Protein AF-A0A444U4G8-F1 (afdb_monomer)

InterPro domains:
  IPR006722 Trafficking protein particle complex subunit 2 [PF04628] (7-70)
  IPR006722 Trafficking protein particle complex subunit 2 [PTHR12403] (1-70)
  IPR011012 Longin-like domain superfamily [SSF64356] (3-70)

Organism: Acipenser ruthenus (NCBI:txid7906)

Sequence (74 aa):
MAVCIAVIAKENYPLYIRSIPTENELKFHYTVHTSLDVVEEKISAVGKALVDQRELYLGLLYPTEDYKVYPTAN

Structure (mmCIF, N/CA/C/O backbone):
data_AF-A0A444U4G8-F1
#
_entry.id   AF-A0A444U4G8-F1
#
loop_
_atom_site.group_PDB
_atom_site.id
_atom_site.type_symbol
_atom_site.label_atom_id
_atom_site.label_alt_id
_atom_site.label_comp_id
_atom_site.label_asym_id
_atom_site.label_entity_id
_atom_site.label_seq_id
_atom_site.pdbx_PDB_ins_code
_atom_site.Cartn_x
_atom_site.Cartn_y
_atom_site.Cartn_z
_atom_site.occupancy
_atom_site.B_iso_or_equiv
_atom_site.auth_seq_id
_atom_site.auth_comp_id
_atom_site.auth_asym_id
_atom_site.auth_atom_id
_atom_site.pdbx_PDB_model_num
ATOM 1 N N . MET A 1 1 ? -13.472 -9.777 1.410 1.00 73.88 1 MET A N 1
ATOM 2 C CA . MET A 1 1 ? -14.007 -8.591 0.708 1.00 73.88 1 MET A CA 1
ATOM 3 C C . MET A 1 1 ? -12.885 -7.572 0.621 1.00 73.88 1 MET A C 1
ATOM 5 O O . MET A 1 1 ? -12.242 -7.351 1.640 1.00 73.88 1 MET A O 1
ATOM 9 N N . ALA A 1 2 ? -12.580 -7.039 -0.564 1.00 79.44 2 ALA A N 1
ATOM 10 C CA . ALA A 1 2 ? -11.572 -5.985 -0.697 1.00 79.44 2 ALA A CA 1
ATOM 11 C C . ALA A 1 2 ? -12.185 -4.646 -0.266 1.00 79.44 2 ALA A C 1
ATOM 13 O O . ALA A 1 2 ? -13.250 -4.281 -0.757 1.00 79.44 2 ALA A O 1
ATOM 14 N N . VAL A 1 3 ? -11.526 -3.959 0.668 1.00 87.75 3 VAL A N 1
ATOM 15 C CA . VAL A 1 3 ? -11.997 -2.688 1.252 1.00 87.75 3 VAL A CA 1
ATOM 16 C C . VAL A 1 3 ? -11.279 -1.469 0.676 1.00 87.75 3 VAL A C 1
ATOM 18 O O . VAL A 1 3 ? -11.811 -0.368 0.719 1.00 87.75 3 VAL A O 1
ATOM 21 N N . CYS A 1 4 ? -10.088 -1.657 0.106 1.00 89.06 4 CYS A N 1
ATOM 22 C CA . CYS A 1 4 ? -9.326 -0.621 -0.579 1.00 89.06 4 CYS A CA 1
ATOM 23 C C . CYS A 1 4 ? -8.466 -1.257 -1.674 1.00 89.06 4 CYS A C 1
ATOM 25 O O . CYS A 1 4 ? -7.906 -2.336 -1.474 1.00 89.06 4 CYS A O 1
ATOM 27 N N . ILE A 1 5 ? -8.382 -0.597 -2.825 1.00 90.31 5 ILE A N 1
ATOM 28 C CA 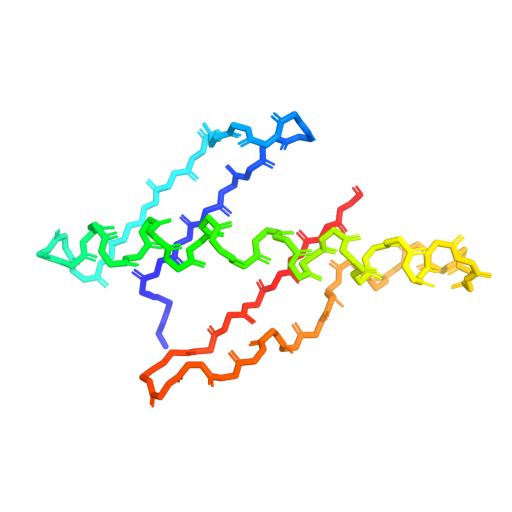. ILE A 1 5 ? -7.487 -0.937 -3.929 1.00 90.31 5 ILE A CA 1
ATOM 29 C C . ILE A 1 5 ? -6.730 0.331 -4.297 1.00 90.31 5 ILE A C 1
ATOM 31 O O . ILE A 1 5 ? -7.348 1.371 -4.527 1.00 90.31 5 ILE A O 1
ATOM 35 N N . ALA A 1 6 ? -5.408 0.224 -4.382 1.00 90.56 6 ALA A N 1
ATOM 36 C CA . ALA A 1 6 ? -4.535 1.303 -4.805 1.00 90.56 6 ALA A CA 1
ATOM 37 C C . ALA A 1 6 ? -3.586 0.819 -5.906 1.00 90.56 6 ALA A C 1
ATOM 39 O O . ALA A 1 6 ? -3.029 -0.273 -5.818 1.00 90.56 6 ALA A O 1
ATOM 40 N N . VAL A 1 7 ? -3.409 1.642 -6.934 1.00 90.19 7 VAL A N 1
ATOM 41 C CA . VAL A 1 7 ? -2.398 1.488 -7.979 1.00 90.19 7 VAL A CA 1
ATOM 42 C C . VAL A 1 7 ? -1.448 2.662 -7.828 1.00 90.19 7 VAL A C 1
ATOM 44 O O . VAL A 1 7 ? -1.862 3.816 -7.953 1.00 90.19 7 VAL A O 1
ATOM 47 N N . ILE A 1 8 ? -0.190 2.364 -7.528 1.00 91.44 8 ILE A N 1
ATOM 48 C CA . ILE A 1 8 ? 0.850 3.354 -7.260 1.00 91.44 8 ILE A CA 1
ATOM 49 C C . ILE A 1 8 ? 1.874 3.288 -8.394 1.00 91.44 8 ILE A C 1
ATOM 51 O O . ILE A 1 8 ? 2.241 2.201 -8.841 1.00 91.44 8 ILE A O 1
ATOM 55 N N . ALA A 1 9 ? 2.281 4.451 -8.898 1.00 89.06 9 ALA A N 1
ATOM 56 C CA . ALA A 1 9 ? 3.330 4.556 -9.900 1.00 89.06 9 ALA A CA 1
ATOM 57 C C . ALA A 1 9 ? 4.702 4.231 -9.298 1.00 89.06 9 ALA A C 1
ATOM 59 O O . ALA A 1 9 ? 4.901 4.297 -8.086 1.00 89.06 9 ALA A O 1
ATOM 60 N N . LYS A 1 10 ? 5.679 3.956 -10.164 1.00 85.00 10 LYS A N 1
ATOM 61 C CA . LYS A 1 10 ? 7.061 3.698 -9.745 1.00 85.00 10 LYS A CA 1
ATOM 62 C C . LYS A 1 10 ? 7.677 4.885 -8.996 1.00 85.00 10 LYS A C 1
ATOM 64 O O . LYS A 1 10 ? 8.525 4.692 -8.137 1.00 85.00 10 LYS A O 1
ATOM 69 N N . GLU A 1 11 ? 7.239 6.104 -9.293 1.00 88.44 11 GLU A N 1
ATOM 70 C CA . GLU A 1 11 ? 7.674 7.326 -8.614 1.00 88.44 11 GLU A CA 1
ATOM 71 C C . GLU A 1 11 ? 6.863 7.626 -7.333 1.00 88.44 11 GLU A C 1
ATOM 73 O O . GLU A 1 11 ? 6.827 8.768 -6.878 1.00 88.44 11 GLU A O 1
ATOM 78 N N . ASN A 1 12 ? 6.196 6.621 -6.750 1.00 86.12 12 ASN A N 1
ATOM 79 C CA . ASN A 1 12 ? 5.466 6.684 -5.476 1.00 86.12 12 ASN A CA 1
ATOM 80 C C . ASN A 1 12 ? 4.270 7.657 -5.422 1.00 86.12 12 ASN A C 1
ATOM 82 O O . ASN A 1 12 ? 3.784 7.981 -4.337 1.00 86.12 12 ASN A O 1
ATOM 86 N N . TYR A 1 13 ? 3.731 8.083 -6.570 1.00 89.06 13 TYR A N 1
ATOM 87 C CA . TYR A 1 13 ? 2.462 8.819 -6.628 1.00 89.06 13 TYR A CA 1
ATOM 88 C C . TYR A 1 13 ? 1.282 7.889 -6.970 1.00 89.06 13 TYR A C 1
ATOM 90 O O . TYR A 1 13 ? 1.442 6.932 -7.734 1.00 89.06 13 TYR A O 1
ATOM 98 N N . PRO A 1 14 ? 0.077 8.135 -6.424 1.00 90.75 14 PRO A N 1
ATOM 99 C CA . PRO A 1 14 ? -1.081 7.292 -6.691 1.00 90.75 14 PRO A CA 1
ATOM 100 C C . PRO A 1 14 ? -1.642 7.528 -8.099 1.00 90.75 14 PRO A C 1
ATOM 102 O O . PRO A 1 14 ? -1.989 8.650 -8.459 1.00 90.75 14 PRO A O 1
ATOM 105 N N . LEU A 1 15 ? -1.781 6.456 -8.882 1.00 91.31 15 LEU A N 1
ATOM 106 C CA . LEU A 1 15 ? -2.494 6.449 -10.167 1.00 91.31 15 LEU A CA 1
ATOM 107 C C . LEU A 1 15 ? -3.993 6.215 -9.973 1.00 91.31 15 LEU A C 1
ATOM 109 O O . LEU A 1 15 ? -4.819 6.731 -10.723 1.00 91.31 15 LEU A O 1
ATOM 113 N N . TYR A 1 16 ? -4.341 5.411 -8.972 1.00 91.75 16 TYR A N 1
ATOM 114 C CA . TYR A 1 16 ? -5.717 5.071 -8.647 1.00 91.75 16 TYR A CA 1
ATOM 115 C C . TYR A 1 16 ? -5.814 4.686 -7.180 1.00 91.75 16 TYR A C 1
ATOM 117 O O . TYR A 1 16 ? -5.017 3.877 -6.716 1.00 91.75 16 TYR A O 1
ATOM 125 N N . ILE A 1 17 ? -6.801 5.209 -6.458 1.00 90.62 17 ILE A N 1
ATOM 126 C CA . ILE A 1 17 ? -7.182 4.688 -5.146 1.00 90.62 17 ILE A CA 1
ATOM 127 C C . ILE A 1 17 ? -8.704 4.641 -5.080 1.00 90.62 17 ILE A C 1
ATOM 129 O O . ILE A 1 17 ? -9.384 5.584 -5.480 1.00 90.62 17 ILE A O 1
ATOM 133 N N . ARG A 1 18 ? -9.245 3.525 -4.595 1.00 89.19 18 ARG A N 1
ATOM 134 C CA . ARG A 1 18 ? -10.670 3.376 -4.312 1.00 89.19 18 ARG A CA 1
ATOM 135 C C . ARG A 1 18 ? -10.864 2.575 -3.040 1.00 89.19 18 ARG A C 1
ATOM 137 O O . ARG A 1 18 ? -10.365 1.456 -2.941 1.00 89.19 18 ARG A O 1
ATOM 144 N N . SER A 1 19 ? -11.648 3.116 -2.114 1.00 89.19 19 SER A N 1
ATOM 145 C CA . SER A 1 19 ? -12.015 2.453 -0.864 1.00 89.19 19 SER A CA 1
ATOM 146 C C . SER A 1 19 ? -13.530 2.339 -0.691 1.00 89.19 19 SER A C 1
ATOM 148 O O . SER A 1 19 ? -14.301 3.128 -1.239 1.00 89.19 19 SER A O 1
ATOM 150 N N . ILE A 1 20 ? -13.967 1.298 0.016 1.00 87.38 20 ILE A N 1
ATOM 151 C CA . ILE A 1 20 ? -15.363 1.042 0.372 1.00 87.38 20 ILE A CA 1
ATOM 152 C C . ILE A 1 20 ? -15.374 0.477 1.803 1.00 87.38 20 ILE A C 1
ATOM 154 O O . ILE A 1 20 ? -14.805 -0.600 2.015 1.00 87.38 20 ILE A O 1
ATOM 158 N N . PRO A 1 21 ? -16.035 1.139 2.775 1.00 81.62 21 PRO A N 1
ATOM 159 C CA . PRO A 1 21 ? -16.795 2.396 2.675 1.00 81.62 21 PRO A CA 1
ATOM 160 C C . PRO A 1 21 ? -15.902 3.653 2.649 1.00 81.62 21 PRO A C 1
ATOM 162 O O . PRO A 1 21 ? -14.796 3.652 3.184 1.00 81.62 21 PRO A O 1
ATOM 165 N N . THR A 1 22 ? -16.409 4.744 2.068 1.00 76.12 22 THR A N 1
ATOM 166 C CA . THR A 1 22 ? -15.691 6.029 1.907 1.00 76.12 22 THR A CA 1
ATOM 167 C C . THR A 1 22 ? -15.433 6.768 3.225 1.00 76.12 22 THR A C 1
ATOM 169 O O . THR A 1 22 ? -14.588 7.651 3.283 1.00 76.12 22 THR A O 1
ATOM 172 N N . GLU A 1 23 ? -16.116 6.398 4.311 1.00 81.19 23 GLU A N 1
ATOM 173 C CA . GLU A 1 23 ? -15.957 7.020 5.638 1.00 81.19 23 GLU A CA 1
ATOM 174 C C . GLU A 1 23 ? -14.540 6.860 6.216 1.00 81.19 23 GLU A C 1
ATOM 176 O O . GLU A 1 23 ? -14.084 7.704 6.982 1.00 81.19 23 GLU A O 1
ATOM 181 N N . ASN A 1 24 ? -13.820 5.807 5.815 1.00 80.50 24 ASN A N 1
ATOM 182 C CA . ASN A 1 24 ? -12.474 5.490 6.301 1.00 80.50 24 ASN A CA 1
ATOM 183 C C . ASN A 1 24 ? -11.384 5.695 5.240 1.00 80.50 24 ASN A C 1
ATOM 185 O O . ASN A 1 24 ? -10.274 5.179 5.384 1.00 80.50 24 ASN A O 1
ATOM 189 N N . GLU A 1 25 ? -11.673 6.453 4.181 1.00 85.44 25 GLU A N 1
ATOM 190 C CA . GLU A 1 25 ? -10.762 6.660 3.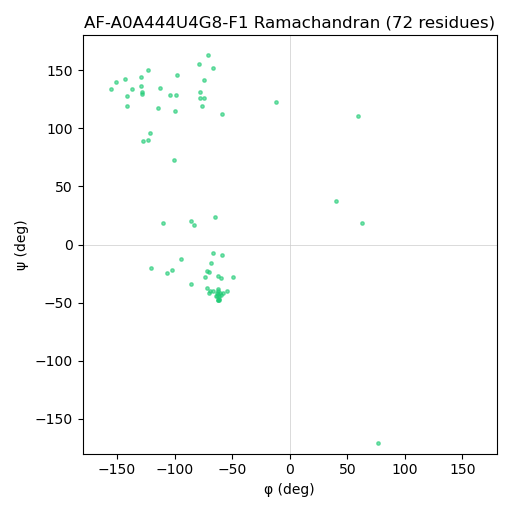051 1.00 85.44 25 GLU A CA 1
ATOM 191 C C . GLU A 1 25 ? -9.386 7.184 3.496 1.00 85.44 25 GLU A C 1
ATOM 193 O O . GLU A 1 25 ? -8.358 6.668 3.061 1.00 85.44 25 GLU A O 1
ATOM 198 N N . LEU A 1 26 ? -9.348 8.102 4.471 1.00 88.38 26 LEU A N 1
ATOM 199 C CA . LEU A 1 26 ? -8.095 8.616 5.032 1.00 88.38 26 LEU A CA 1
ATOM 200 C C . LEU A 1 26 ? -7.258 7.528 5.730 1.00 88.38 26 LEU A C 1
ATOM 202 O O . LEU A 1 26 ? -6.041 7.481 5.540 1.00 88.38 26 LEU A O 1
ATOM 206 N N . LYS A 1 27 ? -7.894 6.629 6.500 1.00 87.44 27 LYS A N 1
ATOM 207 C CA . LYS A 1 27 ? -7.210 5.494 7.152 1.00 87.44 27 LYS A CA 1
ATOM 208 C C . LYS A 1 27 ? -6.595 4.590 6.087 1.00 87.44 27 LYS A C 1
ATOM 210 O O . LYS A 1 27 ? -5.436 4.209 6.206 1.00 87.44 27 LYS A O 1
ATOM 215 N N . PHE A 1 28 ? -7.342 4.302 5.021 1.00 87.75 28 PHE A N 1
ATOM 216 C CA . PHE A 1 28 ? -6.854 3.469 3.927 1.00 87.75 28 PHE A CA 1
ATOM 217 C C . PHE A 1 28 ? -5.719 4.125 3.138 1.00 87.75 28 PHE A C 1
ATOM 219 O O . PHE A 1 28 ? -4.757 3.439 2.807 1.00 87.75 28 PHE A O 1
ATOM 226 N N . HIS A 1 29 ? -5.779 5.432 2.878 1.00 89.25 29 HIS A N 1
ATOM 227 C CA . HIS A 1 29 ? -4.693 6.159 2.215 1.00 89.25 29 HIS A CA 1
ATOM 228 C C . HIS A 1 29 ? -3.412 6.129 3.048 1.00 89.25 29 HIS A C 1
ATOM 230 O O . HIS A 1 29 ? -2.337 5.875 2.508 1.00 89.25 29 HIS A O 1
ATOM 236 N N . TYR A 1 30 ? -3.533 6.315 4.364 1.00 89.50 30 TYR A N 1
ATOM 237 C CA . TYR A 1 30 ? -2.402 6.206 5.278 1.00 89.50 30 TYR A CA 1
ATOM 238 C C . TYR A 1 30 ? -1.802 4.795 5.275 1.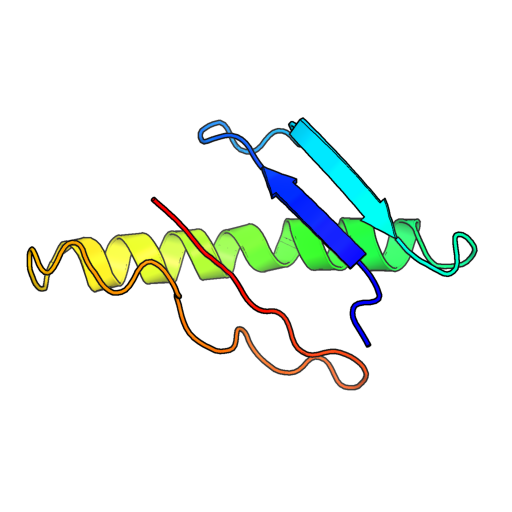00 89.50 30 TYR A C 1
ATOM 240 O O . TYR A 1 30 ? -0.596 4.652 5.107 1.00 89.50 30 TYR A O 1
ATOM 248 N N . THR A 1 31 ? -2.635 3.752 5.382 1.00 88.44 31 THR A N 1
ATOM 249 C CA . THR A 1 31 ? -2.177 2.353 5.326 1.00 88.44 31 THR A CA 1
ATOM 250 C C . THR A 1 31 ? -1.493 2.019 4.002 1.00 88.44 31 THR A C 1
ATOM 252 O O . THR A 1 31 ? -0.465 1.349 4.004 1.00 88.44 31 THR A O 1
ATOM 255 N N . VAL A 1 32 ? -2.030 2.484 2.870 1.00 88.75 32 VAL A N 1
ATOM 256 C CA . VAL A 1 32 ? -1.392 2.294 1.559 1.00 88.75 32 VAL A CA 1
ATOM 257 C C . VAL A 1 32 ? -0.028 2.978 1.540 1.00 88.75 32 VAL A C 1
ATOM 259 O O . VAL A 1 32 ? 0.953 2.342 1.171 1.00 88.75 32 VAL A O 1
ATOM 262 N N . HIS A 1 33 ? 0.054 4.231 1.988 1.00 89.44 33 HIS A N 1
ATOM 263 C CA . HIS A 1 33 ? 1.298 4.994 1.970 1.00 89.44 33 HIS A CA 1
ATOM 264 C C . HIS A 1 33 ? 2.391 4.356 2.836 1.00 89.44 33 HIS A C 1
ATOM 266 O O . HIS A 1 33 ? 3.488 4.136 2.343 1.00 89.44 33 HIS A O 1
ATOM 272 N N . THR A 1 34 ? 2.084 3.970 4.078 1.00 88.50 34 THR A N 1
ATOM 273 C CA . THR A 1 34 ? 3.068 3.321 4.964 1.00 88.50 34 THR A CA 1
ATOM 274 C C . THR A 1 34 ? 3.427 1.901 4.525 1.00 88.50 34 THR A C 1
ATOM 276 O O . THR A 1 34 ? 4.503 1.403 4.844 1.00 88.50 34 THR A O 1
ATOM 279 N N . SER A 1 35 ? 2.550 1.225 3.774 1.00 86.00 35 SER A N 1
ATOM 280 C CA . SER A 1 35 ? 2.863 -0.092 3.214 1.00 86.00 35 SER A CA 1
ATOM 281 C C . SER A 1 35 ? 3.886 -0.036 2.076 1.00 86.00 35 SER A C 1
ATOM 283 O O . SER A 1 35 ? 4.559 -1.040 1.842 1.00 86.00 35 SER A O 1
ATOM 285 N N . LEU A 1 36 ? 4.038 1.114 1.402 1.00 87.12 36 LEU A N 1
ATOM 286 C CA . LEU A 1 36 ? 4.996 1.279 0.303 1.00 87.12 36 LEU A CA 1
ATOM 287 C C . LEU A 1 36 ? 6.440 1.092 0.762 1.00 87.12 36 LEU A C 1
ATOM 289 O O . LEU A 1 36 ? 7.188 0.415 0.063 1.00 87.12 36 LEU A O 1
ATOM 293 N N . ASP A 1 37 ? 6.803 1.588 1.946 1.00 85.94 37 ASP A N 1
ATOM 294 C CA . ASP A 1 37 ? 8.155 1.424 2.498 1.00 85.94 37 ASP A CA 1
ATOM 295 C C . ASP A 1 37 ? 8.521 -0.068 2.631 1.00 85.94 37 ASP A C 1
ATOM 297 O O . ASP A 1 37 ? 9.608 -0.509 2.256 1.00 85.94 37 ASP A O 1
ATOM 301 N N . VAL A 1 38 ? 7.566 -0.887 3.091 1.00 83.44 38 VAL A N 1
ATOM 302 C CA . VAL A 1 38 ? 7.751 -2.339 3.250 1.00 83.44 38 VAL A CA 1
ATOM 303 C C . VAL A 1 38 ? 7.786 -3.054 1.895 1.00 83.44 38 VAL A C 1
ATOM 305 O O . VAL A 1 38 ? 8.540 -4.013 1.717 1.00 83.44 38 VAL A O 1
ATOM 308 N N . VAL A 1 39 ? 6.976 -2.610 0.927 1.00 83.88 39 VAL A N 1
ATOM 309 C CA . VAL A 1 39 ? 7.020 -3.115 -0.457 1.00 83.88 39 VAL A CA 1
ATOM 310 C C . VAL A 1 39 ? 8.385 -2.844 -1.076 1.00 83.88 39 VAL A C 1
ATOM 312 O O . VAL A 1 39 ? 8.969 -3.757 -1.654 1.00 83.88 39 VAL A O 1
ATOM 315 N N . GLU A 1 40 ? 8.906 -1.628 -0.934 1.00 84.12 40 GLU A N 1
ATOM 316 C CA . GLU A 1 40 ? 10.193 -1.222 -1.494 1.00 84.12 40 GLU A CA 1
ATOM 317 C C . GLU A 1 40 ? 11.350 -2.018 -0.877 1.00 84.12 40 GLU A C 1
ATOM 319 O O . GLU A 1 40 ? 12.182 -2.559 -1.612 1.00 84.12 40 GLU A O 1
ATOM 324 N N . GLU A 1 41 ? 11.357 -2.204 0.448 1.00 82.56 41 GLU A N 1
ATOM 325 C CA . GLU A 1 41 ? 12.343 -3.053 1.126 1.00 82.56 41 GLU A CA 1
ATOM 326 C C . GLU A 1 41 ? 12.279 -4.501 0.616 1.00 82.56 41 GLU A C 1
ATOM 328 O O . GLU A 1 41 ? 13.308 -5.111 0.311 1.00 82.56 41 GLU A O 1
ATOM 333 N N . LYS A 1 42 ? 11.067 -5.047 0.452 1.00 78.81 42 LYS A N 1
ATOM 334 C CA . LYS A 1 42 ? 10.874 -6.425 -0.008 1.00 78.81 42 LYS A CA 1
ATOM 335 C C . LYS A 1 42 ? 11.273 -6.609 -1.469 1.00 78.81 42 LYS A C 1
ATOM 337 O O . LYS A 1 42 ? 11.917 -7.604 -1.785 1.00 78.81 42 LYS A O 1
ATOM 342 N N . ILE A 1 43 ? 10.958 -5.656 -2.346 1.00 77.56 43 ILE A N 1
ATOM 343 C CA . ILE A 1 43 ? 11.411 -5.659 -3.746 1.00 77.56 43 ILE A CA 1
ATOM 344 C C . ILE A 1 43 ? 12.939 -5.563 -3.804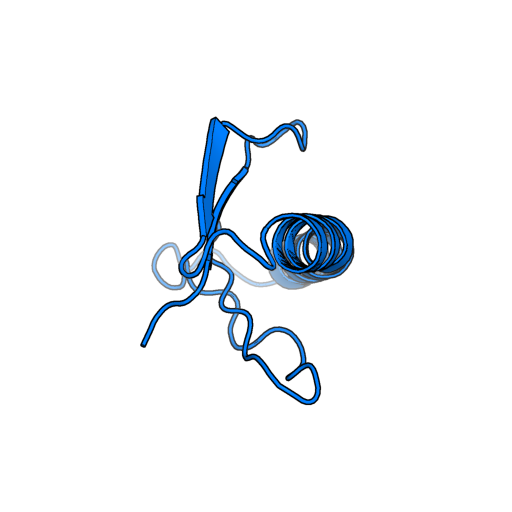 1.00 77.56 43 ILE A C 1
ATOM 346 O O . ILE A 1 43 ? 13.572 -6.327 -4.529 1.00 77.56 43 ILE A O 1
ATOM 350 N N . SER A 1 44 ? 13.548 -4.682 -3.008 1.00 76.81 44 SER A N 1
ATOM 351 C CA . SER A 1 44 ? 15.007 -4.531 -2.922 1.00 76.81 44 SER A CA 1
ATOM 352 C C . SER A 1 44 ? 15.698 -5.807 -2.412 1.00 76.81 44 SER A C 1
ATOM 354 O O . SER A 1 44 ? 16.743 -6.210 -2.930 1.00 76.81 44 SER A O 1
ATOM 356 N N . ALA A 1 45 ? 15.086 -6.501 -1.447 1.00 70.06 45 ALA A N 1
ATOM 357 C CA . ALA A 1 45 ? 15.568 -7.779 -0.927 1.00 70.06 45 ALA A CA 1
ATOM 358 C C . ALA A 1 45 ? 15.413 -8.932 -1.938 1.00 70.06 45 ALA A C 1
ATOM 360 O O . ALA A 1 45 ? 16.331 -9.740 -2.096 1.00 70.06 45 ALA A O 1
ATOM 361 N N . VAL A 1 46 ? 14.280 -8.994 -2.649 1.00 64.62 46 VAL A N 1
ATOM 362 C CA . VAL A 1 46 ? 13.980 -10.017 -3.672 1.00 64.62 46 VAL A CA 1
ATOM 363 C C . VAL A 1 46 ? 14.784 -9.788 -4.956 1.00 64.62 46 VAL A C 1
ATOM 365 O O . VAL A 1 46 ? 15.170 -10.751 -5.611 1.00 64.62 46 VAL A O 1
ATOM 368 N N . GLY A 1 47 ? 15.167 -8.545 -5.269 1.00 56.53 47 GLY A N 1
ATOM 369 C CA . GLY A 1 47 ? 15.994 -8.189 -6.429 1.00 56.53 47 GLY A CA 1
ATOM 370 C C . GLY A 1 47 ? 17.379 -8.856 -6.484 1.00 56.53 47 GLY A C 1
ATOM 371 O O . GLY A 1 47 ? 18.056 -8.775 -7.507 1.00 56.53 47 GLY A O 1
ATOM 372 N N . LYS A 1 48 ? 17.805 -9.550 -5.418 1.00 52.50 48 LYS A N 1
ATOM 373 C CA . LYS A 1 48 ? 19.027 -10.374 -5.390 1.00 52.50 48 LYS A CA 1
ATOM 374 C C . LYS A 1 48 ? 18.797 -11.860 -5.689 1.00 52.50 48 LYS A C 1
ATOM 376 O O . LYS A 1 48 ? 19.772 -12.572 -5.918 1.00 52.50 48 LYS A O 1
ATOM 381 N N . ALA A 1 49 ? 17.553 -12.334 -5.702 1.00 49.47 49 ALA A N 1
ATOM 382 C CA . ALA A 1 49 ? 17.208 -13.741 -5.870 1.00 49.47 49 ALA A CA 1
ATOM 383 C C . ALA A 1 49 ? 16.188 -13.908 -7.012 1.00 49.47 49 ALA A C 1
ATOM 385 O O . ALA A 1 49 ? 14.993 -13.915 -6.769 1.00 49.47 49 ALA A O 1
ATOM 386 N N . LEU A 1 50 ? 16.702 -14.078 -8.241 1.00 46.78 50 LEU A N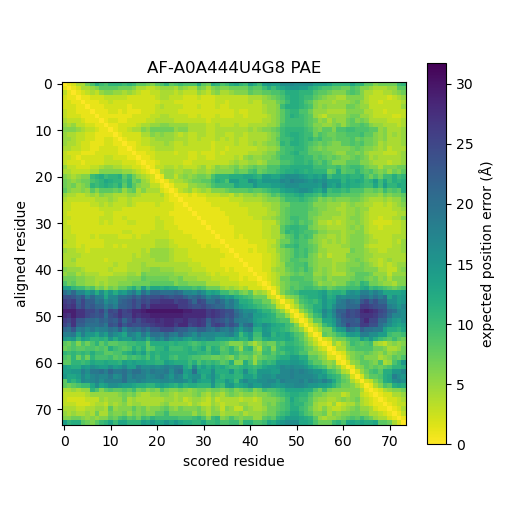 1
ATOM 387 C CA . LEU A 1 50 ? 16.036 -14.699 -9.408 1.00 46.78 50 LEU A CA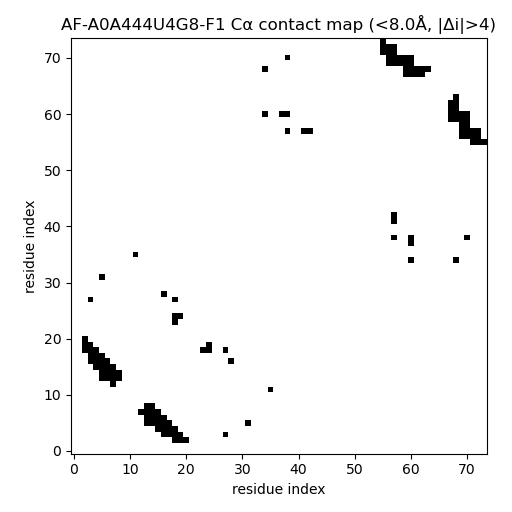 1
ATOM 388 C C . LEU A 1 50 ? 14.727 -14.010 -9.864 1.00 46.78 50 LEU A C 1
ATOM 390 O O . LEU A 1 50 ? 13.697 -14.054 -9.214 1.00 46.78 50 LEU A O 1
ATOM 394 N N . VAL A 1 51 ? 14.672 -13.350 -11.022 1.00 47.78 51 VAL A N 1
ATOM 395 C CA . VAL A 1 51 ? 14.578 -14.004 -12.348 1.00 47.78 51 VAL A CA 1
ATOM 396 C C . VAL A 1 51 ? 13.640 -15.228 -12.359 1.00 47.78 51 VAL A C 1
ATOM 398 O O . VAL A 1 51 ? 13.900 -16.202 -13.050 1.00 47.78 51 VAL A O 1
ATOM 401 N N . ASP A 1 52 ? 12.527 -15.197 -11.628 1.00 50.22 52 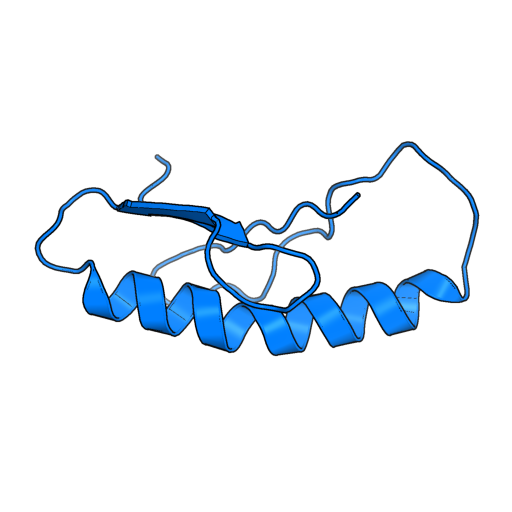ASP A N 1
ATOM 402 C CA . ASP A 1 52 ? 11.346 -15.976 -12.004 1.00 50.22 52 ASP A CA 1
ATOM 403 C C . ASP A 1 52 ? 10.179 -15.004 -12.196 1.00 50.22 52 ASP A C 1
ATOM 405 O O . ASP A 1 52 ? 9.540 -14.541 -11.255 1.00 50.22 52 ASP A O 1
ATOM 409 N N . GLN A 1 53 ? 9.965 -14.614 -13.455 1.00 50.00 53 GLN A N 1
ATOM 410 C CA . GLN A 1 53 ? 9.016 -13.590 -13.915 1.00 50.00 53 GLN A CA 1
ATOM 411 C C . GLN A 1 53 ? 7.529 -13.936 -13.668 1.00 50.00 53 GLN A C 1
ATOM 413 O O . GLN A 1 53 ? 6.654 -13.478 -14.403 1.00 50.00 53 GLN A O 1
ATOM 418 N N . ARG A 1 54 ? 7.213 -14.797 -12.697 1.00 54.66 54 ARG A N 1
ATOM 419 C CA . ARG A 1 54 ? 5.869 -15.352 -12.494 1.00 54.66 54 ARG A CA 1
ATOM 420 C C . ARG A 1 54 ? 5.266 -15.053 -11.128 1.00 54.66 54 ARG A C 1
ATOM 422 O O . ARG A 1 54 ? 4.042 -15.057 -11.026 1.00 54.66 54 ARG A O 1
ATOM 429 N N . GLU A 1 55 ? 6.061 -14.711 -10.117 1.00 55.09 55 GLU A N 1
ATOM 430 C CA . GLU A 1 55 ? 5.539 -14.347 -8.794 1.00 55.09 55 GLU A CA 1
ATOM 431 C C . GLU A 1 55 ? 5.503 -12.824 -8.600 1.00 55.09 55 GLU A C 1
ATOM 433 O O . GLU A 1 55 ? 6.255 -12.241 -7.829 1.00 55.09 55 GLU A O 1
ATOM 438 N N . LEU A 1 56 ? 4.560 -12.172 -9.291 1.00 66.50 56 LEU A N 1
ATOM 439 C CA . LEU A 1 56 ? 4.228 -10.741 -9.135 1.00 66.50 56 LEU A CA 1
ATOM 440 C C . LEU A 1 56 ? 3.613 -10.409 -7.760 1.00 66.50 56 LEU A C 1
ATOM 442 O O . LEU A 1 56 ? 3.343 -9.250 -7.456 1.00 66.50 56 LEU A O 1
ATOM 446 N N . TYR A 1 57 ? 3.318 -11.420 -6.943 1.00 71.06 57 TYR A N 1
ATOM 447 C CA . TYR A 1 57 ? 2.661 -11.287 -5.651 1.00 71.06 57 TYR A CA 1
ATOM 448 C C . TYR A 1 57 ? 3.694 -11.333 -4.530 1.00 71.06 57 TYR A C 1
ATOM 450 O O . TYR A 1 57 ? 4.307 -12.363 -4.265 1.00 71.06 57 TYR A O 1
ATOM 458 N N . LEU A 1 58 ? 3.842 -10.219 -3.817 1.00 67.56 58 LEU A N 1
ATOM 459 C CA . LEU A 1 58 ? 4.866 -10.053 -2.784 1.00 67.56 58 LEU A CA 1
ATOM 460 C C . LEU A 1 58 ? 4.443 -10.648 -1.426 1.00 67.56 58 LEU A C 1
ATOM 462 O O . LEU A 1 58 ? 5.056 -10.357 -0.400 1.00 67.56 58 LEU A O 1
ATOM 466 N N . GLY A 1 59 ? 3.424 -11.509 -1.381 1.00 73.44 59 GLY A N 1
ATOM 467 C CA . GLY A 1 59 ? 2.925 -12.117 -0.146 1.00 73.44 59 GLY A CA 1
ATOM 468 C C . GLY A 1 59 ? 2.068 -11.170 0.699 1.00 73.44 59 GLY A C 1
ATOM 469 O O . GLY A 1 59 ? 1.699 -10.085 0.271 1.00 73.44 59 GLY A O 1
ATOM 470 N N . LEU A 1 60 ? 1.739 -11.588 1.923 1.00 72.25 60 LEU A N 1
ATOM 471 C CA . LEU A 1 60 ? 1.030 -10.748 2.888 1.00 72.25 60 LEU A CA 1
ATOM 472 C C . LEU A 1 60 ? 2.005 -9.721 3.485 1.00 72.25 60 LEU A C 1
ATOM 474 O O . LEU A 1 60 ? 2.980 -10.112 4.130 1.00 72.25 60 LEU A O 1
ATOM 478 N N . LEU A 1 61 ? 1.737 -8.428 3.299 1.00 66.19 61 LEU A N 1
ATOM 479 C CA . LEU A 1 61 ? 2.328 -7.385 4.136 1.00 66.19 61 LEU A CA 1
ATOM 480 C C . LEU A 1 61 ? 1.559 -7.388 5.444 1.00 66.19 61 LEU A C 1
ATOM 482 O O . LEU A 1 61 ? 0.330 -7.461 5.420 1.00 66.19 61 LEU A O 1
ATOM 486 N N . TYR A 1 62 ? 2.311 -7.399 6.541 1.00 57.97 62 TYR A N 1
ATOM 487 C CA . TYR A 1 62 ? 1.866 -7.480 7.930 1.00 57.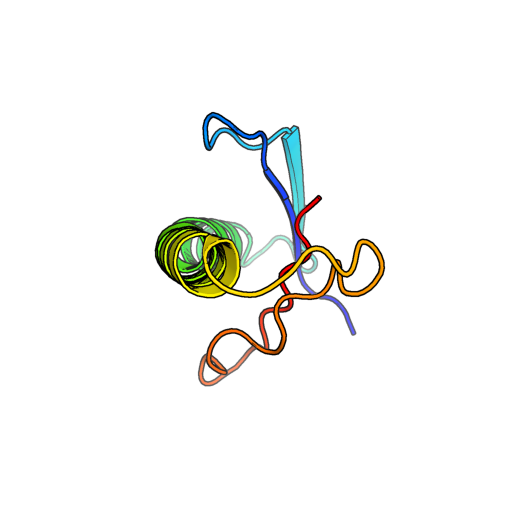97 62 TYR A CA 1
ATOM 488 C C . TYR A 1 62 ? 0.359 -7.265 8.144 1.00 57.97 62 TYR A C 1
ATOM 490 O O . TYR A 1 62 ? -0.158 -6.204 7.783 1.00 57.97 62 TYR A O 1
ATOM 498 N N . PRO A 1 63 ? -0.356 -8.228 8.758 1.00 55.09 63 PRO A N 1
ATOM 499 C CA . PRO A 1 63 ? -1.740 -7.993 9.133 1.00 55.09 63 PRO A CA 1
ATOM 500 C C . PRO A 1 63 ? -1.761 -6.791 10.080 1.00 55.09 63 PRO A C 1
ATOM 502 O O . PRO A 1 63 ? -1.238 -6.856 11.189 1.00 55.09 63 PRO A O 1
ATOM 505 N N . THR A 1 64 ? -2.331 -5.677 9.632 1.00 59.81 64 THR A N 1
ATOM 506 C CA . THR A 1 64 ? -2.799 -4.664 10.575 1.00 59.81 64 THR A CA 1
ATOM 507 C C . THR A 1 64 ? -3.958 -5.307 11.343 1.00 59.81 64 THR A C 1
ATOM 509 O O . THR A 1 64 ? -4.617 -6.189 10.788 1.00 59.81 64 THR A O 1
ATOM 512 N N . GLU A 1 65 ? -4.217 -4.911 12.593 1.00 60.44 65 GLU A N 1
ATOM 513 C CA . GLU A 1 65 ? -5.198 -5.586 13.474 1.00 60.44 65 GLU A CA 1
ATOM 514 C C . GLU A 1 65 ? -6.572 -5.830 12.809 1.00 60.44 65 GLU A C 1
ATOM 516 O O . GLU A 1 65 ? -7.219 -6.837 13.089 1.00 60.44 65 GLU A O 1
ATOM 521 N N . ASP A 1 66 ? -6.955 -4.979 11.848 1.00 65.62 66 ASP A N 1
ATOM 522 C CA . ASP A 1 66 ? -8.227 -5.050 11.121 1.00 65.62 66 ASP A CA 1
ATOM 523 C C . ASP A 1 66 ? -8.129 -5.547 9.658 1.00 65.62 66 ASP A C 1
ATOM 525 O O . ASP A 1 66 ? -9.121 -6.023 9.101 1.00 65.62 66 ASP A O 1
ATOM 529 N N . TYR A 1 67 ? -6.972 -5.409 8.989 1.00 72.50 67 TYR A N 1
ATOM 530 C CA . TYR A 1 67 ? -6.867 -5.549 7.527 1.00 72.50 67 TYR A CA 1
ATOM 531 C C . TYR A 1 67 ? -5.571 -6.224 7.064 1.00 72.50 67 TYR A C 1
ATOM 533 O O . TYR A 1 67 ? -4.482 -5.992 7.585 1.00 72.50 67 TYR A O 1
ATOM 541 N N . LYS A 1 68 ? -5.698 -7.046 6.018 1.00 79.62 68 LYS A N 1
ATOM 542 C CA . LYS A 1 68 ? -4.583 -7.711 5.335 1.00 79.62 68 LYS A CA 1
ATOM 543 C C . LYS A 1 68 ? -4.218 -6.939 4.071 1.00 79.62 68 LYS A C 1
ATOM 545 O O . LYS A 1 68 ? -5.103 -6.680 3.255 1.00 79.62 68 LYS A O 1
ATOM 550 N N . VAL A 1 69 ? -2.938 -6.604 3.905 1.00 82.31 69 VAL A N 1
ATOM 551 C CA . VAL A 1 69 ? -2.441 -5.866 2.737 1.00 82.31 69 VAL A CA 1
ATOM 552 C C . VAL A 1 69 ? -1.716 -6.823 1.793 1.00 82.31 69 VAL A C 1
ATOM 554 O O . VAL A 1 69 ? -0.845 -7.592 2.200 1.00 82.31 69 VAL A O 1
ATOM 557 N N . TYR A 1 70 ? -2.104 -6.777 0.521 1.00 82.69 70 TYR A N 1
ATOM 558 C CA . TYR A 1 70 ? -1.663 -7.702 -0.518 1.00 82.69 70 TYR A CA 1
ATOM 559 C C . TYR A 1 70 ? -1.013 -6.932 -1.673 1.00 82.69 70 TYR A C 1
ATOM 561 O O . TYR A 1 70 ? -1.715 -6.503 -2.588 1.00 82.69 70 TYR A O 1
ATOM 569 N N . PRO A 1 71 ? 0.307 -6.710 -1.627 1.00 80.38 71 PRO A N 1
ATOM 570 C CA . PRO A 1 71 ? 1.043 -6.070 -2.706 1.00 80.38 71 PRO A CA 1
ATOM 571 C C . PRO A 1 71 ? 1.244 -6.982 -3.914 1.00 80.38 71 PRO A C 1
ATOM 573 O O . PRO A 1 71 ? 1.589 -8.163 -3.800 1.00 80.38 71 PRO A O 1
ATOM 576 N N . THR A 1 72 ? 1.135 -6.374 -5.087 1.00 77.81 72 THR A N 1
ATOM 577 C CA . THR A 1 72 ? 1.618 -6.942 -6.342 1.00 77.81 72 THR A CA 1
ATOM 578 C C . THR A 1 72 ? 2.501 -5.920 -7.040 1.00 77.81 72 THR A C 1
ATOM 580 O O . THR A 1 72 ? 2.085 -4.770 -7.175 1.00 77.81 72 THR A O 1
ATOM 583 N N . ALA A 1 73 ? 3.688 -6.323 -7.482 1.00 71.88 73 ALA A N 1
ATOM 584 C CA . ALA A 1 73 ? 4.628 -5.468 -8.202 1.00 71.88 73 ALA A CA 1
ATOM 585 C C . ALA A 1 73 ? 5.088 -6.168 -9.485 1.00 71.88 73 AL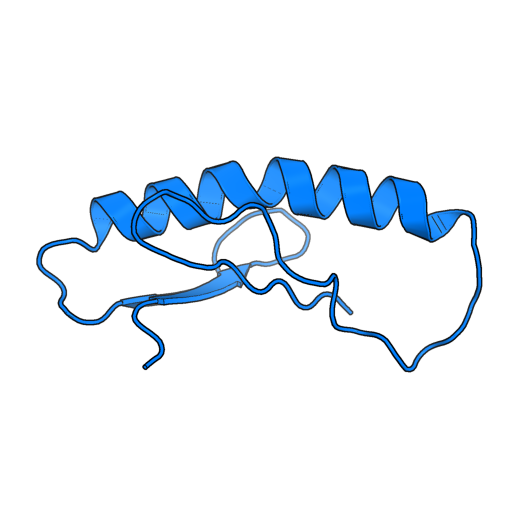A A C 1
ATOM 587 O O . ALA A 1 73 ? 5.221 -7.391 -9.495 1.00 71.88 73 ALA A O 1
ATOM 588 N N . ASN A 1 74 ? 5.289 -5.386 -10.549 1.00 63.78 74 ASN A N 1
ATOM 589 C CA . ASN A 1 74 ? 5.800 -5.815 -11.856 1.00 63.78 74 ASN A CA 1
ATOM 590 C C . ASN A 1 74 ? 7.153 -5.154 -12.117 1.00 63.78 74 ASN A C 1
ATOM 592 O O . ASN A 1 74 ? 7.274 -3.960 -11.758 1.00 63.78 74 ASN A O 1
#

Secondary structure (DSSP, 8-state):
---EEEEE-TTS-EEEEEESSGGGHHHHHHHHHHHHHHHHHHHHHHTTS---TT--B---B---SS--B--B--

Nearest PDB structures (foldseek):
  5ezv-assembly2_D  TM=3.673E-01  e=5.116E+00  Homo sapiens
  6iwj-assembly1_B  TM=2.553E-01  e=4.212E+00  Methanopyrus kandleri AV19
  1qxx-assembly1_A-2  TM=2.727E-01  e=4.494E+00  Escherichia coli

Mean predicted aligned error: 7.83 Å

Foldseek 3Di:
DDAKDWDADPVGHTPDIDGPPPVCSVVVVVVVSVVVVVVVVLCVVCVVPDDPPPCQWSPWDDDDPPDTDTGGHD

Solvent-accessible surface area (backbone atoms only — not comparable to full-atom values): 4780 Å² total; per-residue (Å²): 134,88,44,66,51,74,43,66,44,97,87,75,47,78,77,41,76,52,52,57,65,67,92,49,39,68,60,50,52,50,53,53,58,64,45,46,62,58,50,52,52,49,51,63,61,45,73,76,58,72,99,60,100,76,71,43,59,73,50,79,46,74,70,46,101,90,51,78,43,75,53,69,60,134

Radius of gyration: 12.99 Å; Cα contacts (8 Å, |Δi|>4): 68; chains: 1; bounding box: 36×25×27 Å

pLDDT: mean 77.21, std 13.24, range [46.78, 91.75]